Protein AF-A0A4S3KVY4-F1 (afdb_monomer_lite)

Sequence (83 aa):
MSNQPADDIRDASLRVAKSYRDALKAYAAIHSRPLYDVTNEAIEAYLKMQGYGDLSKAIRSRSGGSGTAAPKKRAAKKATRRS

Structure (mmCIF, N/CA/C/O backbone):
data_AF-A0A4S3KVY4-F1
#
_entry.id   AF-A0A4S3KVY4-F1
#
loop_
_atom_site.group_PDB
_atom_site.id
_atom_site.type_symbol
_atom_site.label_atom_id
_atom_site.label_alt_id
_atom_site.label_comp_id
_atom_site.label_asym_id
_atom_site.label_entity_id
_atom_site.label_seq_id
_atom_site.pdbx_PDB_ins_code
_atom_site.Cartn_x
_atom_site.Cartn_y
_atom_site.Cartn_z
_atom_site.occupancy
_atom_site.B_iso_or_equiv
_atom_site.auth_seq_id
_atom_site.auth_comp_id
_atom_site.auth_asym_id
_atom_site.auth_atom_id
_atom_site.pdbx_PDB_model_num
ATOM 1 N N . MET A 1 1 ? -18.902 -23.751 -17.838 1.00 38.41 1 MET A N 1
ATOM 2 C CA . MET A 1 1 ? -17.488 -23.565 -17.459 1.00 38.41 1 MET A CA 1
ATOM 3 C C . MET A 1 1 ? -17.406 -22.436 -16.435 1.00 38.41 1 MET A C 1
ATOM 5 O O . MET A 1 1 ? -18.045 -21.420 -16.655 1.00 38.41 1 MET A O 1
ATOM 9 N N . SER A 1 2 ? -16.708 -22.690 -15.319 1.00 42.16 2 SER A N 1
ATOM 10 C CA . SER A 1 2 ? -16.184 -21.747 -14.301 1.00 42.16 2 SER A CA 1
ATOM 11 C C . SER A 1 2 ? -17.089 -20.613 -13.788 1.00 42.16 2 SER A C 1
ATOM 13 O O . SER A 1 2 ? -17.069 -19.495 -14.283 1.00 42.16 2 SER A O 1
ATOM 15 N N . ASN A 1 3 ? -17.788 -20.911 -12.690 1.00 53.56 3 ASN A N 1
ATOM 16 C CA . ASN A 1 3 ? -18.270 -19.943 -11.708 1.00 53.56 3 ASN A CA 1
ATOM 17 C C . ASN A 1 3 ? -17.094 -19.606 -10.764 1.00 53.56 3 ASN A C 1
ATOM 19 O O . ASN A 1 3 ? -16.733 -20.452 -9.944 1.00 53.56 3 ASN A O 1
ATOM 23 N N . GLN A 1 4 ? -16.460 -18.436 -10.892 1.00 46.06 4 GLN A N 1
ATOM 24 C CA . GLN A 1 4 ? -15.448 -17.962 -9.935 1.00 46.06 4 GLN A CA 1
ATOM 25 C C . GLN A 1 4 ? -15.815 -16.556 -9.431 1.00 46.06 4 GLN A C 1
ATOM 27 O O . GLN A 1 4 ? -15.788 -15.615 -10.216 1.00 46.06 4 GLN A O 1
ATOM 32 N N . PRO A 1 5 ? -16.093 -16.372 -8.126 1.00 47.94 5 PRO A N 1
ATOM 33 C CA . PRO A 1 5 ? -16.230 -15.057 -7.493 1.00 47.94 5 PRO A CA 1
ATOM 34 C C . PRO A 1 5 ? -14.854 -14.392 -7.269 1.00 47.94 5 PRO A C 1
ATOM 36 O O . PRO A 1 5 ? -14.584 -13.852 -6.201 1.00 47.94 5 PRO A O 1
ATOM 39 N N . ALA A 1 6 ? -13.947 -14.499 -8.245 1.00 50.69 6 ALA A N 1
ATOM 40 C CA . ALA A 1 6 ? -12.610 -13.907 -8.184 1.00 50.69 6 ALA A CA 1
ATOM 41 C C . ALA A 1 6 ? -12.612 -12.437 -8.641 1.00 50.69 6 ALA A C 1
ATOM 43 O O . ALA A 1 6 ? -11.797 -11.652 -8.167 1.00 50.69 6 ALA A O 1
ATOM 44 N N . ASP A 1 7 ? -13.575 -12.052 -9.483 1.00 46.31 7 ASP A N 1
ATOM 45 C CA . ASP A 1 7 ? -13.693 -10.692 -10.030 1.00 46.31 7 ASP A CA 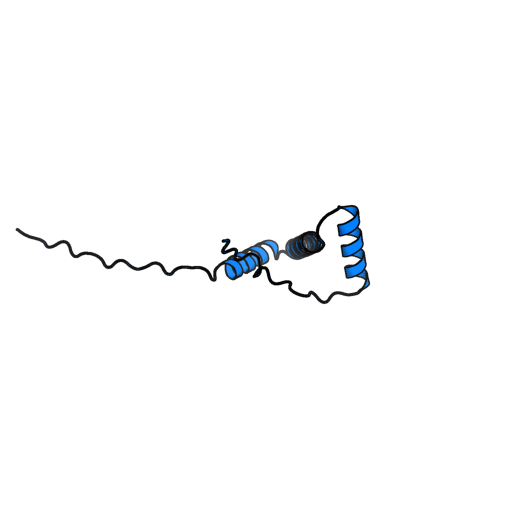1
ATOM 46 C C . ASP A 1 7 ? -14.289 -9.674 -9.035 1.00 46.31 7 ASP A C 1
ATOM 48 O O . ASP A 1 7 ? -14.251 -8.470 -9.271 1.00 46.31 7 ASP A O 1
ATOM 52 N N . ASP A 1 8 ? -14.803 -10.137 -7.888 1.00 51.66 8 ASP A N 1
ATOM 53 C CA . ASP A 1 8 ? -15.349 -9.289 -6.816 1.00 51.66 8 ASP A CA 1
ATOM 54 C C . ASP A 1 8 ? -14.314 -8.938 -5.727 1.00 51.66 8 ASP A C 1
ATOM 56 O O . ASP A 1 8 ? -14.649 -8.322 -4.708 1.00 51.66 8 ASP A O 1
ATOM 60 N N . ILE A 1 9 ? -13.031 -9.269 -5.929 1.00 55.72 9 ILE A N 1
ATOM 61 C CA . ILE A 1 9 ? -11.925 -8.672 -5.163 1.00 55.72 9 ILE A CA 1
ATOM 62 C C . ILE A 1 9 ? -11.725 -7.262 -5.718 1.00 55.72 9 ILE A C 1
ATOM 64 O O . ILE A 1 9 ? -10.827 -6.991 -6.504 1.00 55.72 9 ILE A O 1
ATOM 68 N N . ARG A 1 10 ? -12.651 -6.372 -5.369 1.00 55.66 10 ARG A N 1
ATOM 69 C CA . ARG A 1 10 ? -12.725 -5.011 -5.896 1.00 55.66 10 ARG A CA 1
ATOM 70 C C . ARG A 1 10 ? -11.366 -4.322 -5.809 1.00 55.66 10 ARG A C 1
ATOM 72 O O . ARG A 1 10 ? -10.860 -4.106 -4.706 1.00 55.66 10 ARG A O 1
ATOM 79 N N . ASP A 1 11 ? -10.841 -3.916 -6.963 1.00 58.00 11 ASP A N 1
ATOM 80 C CA . ASP A 1 11 ? -9.733 -2.972 -7.094 1.00 58.00 11 ASP A CA 1
ATOM 81 C C . ASP A 1 11 ? -10.122 -1.641 -6.437 1.00 58.00 11 ASP A C 1
ATOM 83 O O . ASP A 1 11 ? -10.613 -0.699 -7.067 1.00 58.00 11 ASP A O 1
ATOM 87 N N . ALA A 1 12 ? -9.944 -1.550 -5.122 1.00 64.31 12 ALA A N 1
ATOM 88 C CA . ALA A 1 12 ? -10.073 -0.294 -4.418 1.00 64.31 12 ALA A CA 1
ATOM 89 C C . ALA A 1 12 ? -8.945 0.624 -4.903 1.00 64.31 12 ALA A C 1
ATOM 91 O O . ALA A 1 12 ? -7.776 0.446 -4.563 1.00 64.31 12 ALA A O 1
ATOM 92 N N . SER A 1 13 ? -9.297 1.624 -5.712 1.00 70.06 13 SER A N 1
ATOM 93 C CA . SER A 1 13 ? -8.349 2.651 -6.138 1.00 70.06 13 SER A CA 1
ATOM 94 C C . SER A 1 13 ? -7.979 3.535 -4.947 1.00 70.06 13 SER A C 1
ATOM 96 O O . SER A 1 13 ? -8.679 4.492 -4.612 1.00 70.06 13 SER A O 1
ATOM 98 N N . LEU A 1 14 ? -6.865 3.210 -4.295 1.00 79.00 14 LEU A N 1
ATOM 99 C CA . LEU A 1 14 ? -6.300 4.009 -3.214 1.00 79.00 14 LEU A CA 1
ATOM 100 C C . LEU A 1 14 ? -5.667 5.285 -3.778 1.00 79.00 14 LEU A C 1
ATOM 102 O O . LEU A 1 14 ? -4.782 5.243 -4.635 1.00 79.00 14 LEU A O 1
ATOM 106 N N . ARG A 1 15 ? -6.096 6.443 -3.269 1.00 86.12 15 ARG A N 1
ATOM 107 C CA . ARG A 1 15 ? -5.424 7.720 -3.533 1.00 86.12 15 ARG A CA 1
ATOM 108 C C . ARG A 1 15 ? -4.329 7.919 -2.492 1.00 86.12 15 ARG A C 1
ATOM 110 O O . ARG A 1 15 ? -4.618 8.057 -1.309 1.00 86.12 15 ARG A O 1
ATOM 117 N N . VAL A 1 16 ? -3.081 7.954 -2.943 1.00 85.31 16 VAL A N 1
ATOM 118 C CA . VAL A 1 16 ? -1.897 8.198 -2.108 1.00 85.31 16 VAL A CA 1
ATOM 119 C C . VAL A 1 16 ? -1.024 9.271 -2.753 1.00 85.31 16 VAL A C 1
ATOM 121 O O . VAL A 1 16 ? -1.136 9.537 -3.953 1.00 85.31 16 VAL A O 1
ATOM 124 N N . ALA A 1 17 ? -0.137 9.889 -1.975 1.00 94.44 17 ALA A N 1
ATOM 125 C CA . ALA A 1 17 ? 0.832 10.825 -2.533 1.00 94.44 17 ALA A CA 1
ATOM 126 C C . ALA A 1 17 ? 1.777 10.123 -3.533 1.00 94.44 17 ALA A C 1
ATOM 128 O O . ALA A 1 17 ? 2.126 8.949 -3.379 1.00 94.44 17 ALA A O 1
ATOM 129 N N . LYS A 1 18 ? 2.187 10.861 -4.576 1.00 92.88 18 LYS A N 1
ATOM 130 C CA . LY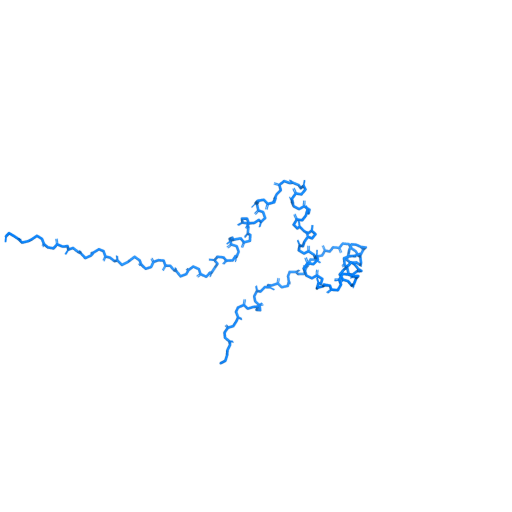S A 1 18 ? 2.968 10.342 -5.715 1.00 92.88 18 LYS A CA 1
ATOM 131 C C . LYS A 1 18 ? 4.240 9.611 -5.278 1.00 92.88 18 LYS A C 1
ATOM 133 O O . LYS A 1 18 ? 4.508 8.525 -5.780 1.00 92.88 18 LYS A O 1
ATOM 138 N N . SER A 1 19 ? 4.977 10.183 -4.327 1.00 94.81 19 SER A N 1
ATOM 139 C CA . SER A 1 19 ? 6.214 9.603 -3.793 1.00 94.81 19 SER A CA 1
ATOM 140 C C . SER A 1 19 ? 6.000 8.199 -3.222 1.00 94.81 19 SER A C 1
ATOM 142 O O . SER A 1 19 ? 6.742 7.284 -3.564 1.00 94.81 19 SER A O 1
ATOM 144 N N . TYR A 1 20 ? 4.948 7.997 -2.423 1.00 93.88 20 TYR A N 1
ATOM 145 C CA . TYR A 1 20 ? 4.626 6.687 -1.849 1.00 93.88 20 TYR A CA 1
ATOM 146 C C . TYR A 1 20 ? 4.213 5.678 -2.912 1.00 93.88 20 TYR A C 1
ATOM 148 O O . TYR A 1 20 ? 4.654 4.534 -2.878 1.00 93.88 20 TYR A O 1
ATOM 156 N N . ARG A 1 21 ? 3.403 6.099 -3.888 1.00 93.25 21 ARG A N 1
ATOM 157 C CA . ARG A 1 21 ? 3.019 5.226 -5.001 1.00 93.25 21 ARG A CA 1
ATOM 158 C C . ARG A 1 21 ? 4.244 4.739 -5.773 1.00 93.25 21 ARG A C 1
ATOM 160 O O . ARG A 1 21 ? 4.328 3.560 -6.100 1.00 93.25 21 ARG A O 1
ATOM 167 N N . ASP A 1 22 ? 5.164 5.645 -6.085 1.00 95.19 22 ASP A N 1
ATOM 168 C CA . ASP A 1 22 ? 6.350 5.326 -6.875 1.00 95.19 22 ASP A CA 1
ATOM 169 C C . ASP A 1 22 ? 7.319 4.433 -6.063 1.00 95.19 22 ASP A C 1
ATOM 171 O O . ASP A 1 22 ? 7.858 3.471 -6.609 1.00 95.19 22 ASP A O 1
ATOM 175 N N . ALA A 1 23 ? 7.434 4.646 -4.745 1.00 94.75 23 ALA A N 1
ATOM 176 C CA . ALA A 1 23 ? 8.182 3.764 -3.842 1.00 94.75 23 ALA A CA 1
ATOM 177 C C . ALA A 1 23 ? 7.587 2.345 -3.759 1.00 94.75 23 ALA A C 1
ATOM 179 O O . ALA A 1 23 ? 8.318 1.363 -3.876 1.00 94.75 23 ALA A O 1
ATOM 180 N N . LEU A 1 24 ? 6.262 2.219 -3.619 1.00 93.88 24 LEU A N 1
ATOM 181 C CA . LEU A 1 24 ? 5.576 0.919 -3.581 1.00 93.88 24 LEU A CA 1
ATOM 182 C C . LEU A 1 24 ? 5.727 0.163 -4.906 1.00 93.88 24 LEU A C 1
ATOM 184 O O . LEU A 1 24 ? 5.950 -1.046 -4.906 1.00 93.88 24 LEU A O 1
ATOM 188 N N . LYS A 1 25 ? 5.670 0.878 -6.038 1.00 94.00 25 LYS A N 1
ATOM 189 C CA . LYS A 1 25 ? 5.947 0.311 -7.366 1.00 94.00 25 LYS A CA 1
ATOM 190 C C . LYS A 1 25 ? 7.381 -0.194 -7.485 1.00 94.00 25 LYS A C 1
ATOM 192 O O . LYS A 1 25 ? 7.583 -1.301 -7.976 1.00 94.00 25 LYS A O 1
ATOM 197 N N . ALA A 1 26 ? 8.359 0.592 -7.036 1.00 96.50 26 ALA A N 1
ATOM 198 C CA . ALA A 1 26 ? 9.761 0.188 -7.057 1.00 96.50 26 ALA A CA 1
ATOM 199 C C . ALA A 1 26 ? 9.994 -1.057 -6.190 1.00 96.50 26 ALA A C 1
ATOM 201 O O . ALA A 1 26 ? 10.614 -2.011 -6.646 1.00 96.50 26 ALA A O 1
ATOM 202 N N . TYR A 1 27 ? 9.428 -1.089 -4.981 1.00 95.44 27 TYR A N 1
ATOM 203 C CA . TYR A 1 27 ? 9.506 -2.248 -4.095 1.00 95.44 27 TYR A CA 1
ATOM 204 C C . TYR A 1 27 ? 8.874 -3.498 -4.726 1.00 95.44 27 TYR A C 1
ATOM 206 O O . TYR A 1 27 ? 9.498 -4.555 -4.767 1.00 95.44 27 TYR A O 1
ATOM 214 N N . ALA A 1 28 ? 7.671 -3.377 -5.293 1.00 95.38 28 ALA A N 1
ATOM 215 C CA . ALA A 1 28 ? 7.009 -4.476 -5.995 1.00 95.38 28 ALA A CA 1
ATOM 216 C C . ALA A 1 28 ? 7.859 -5.032 -7.150 1.00 95.38 28 ALA A C 1
ATOM 218 O O . ALA A 1 28 ? 7.986 -6.249 -7.288 1.00 95.38 28 ALA A O 1
ATOM 219 N N . ALA A 1 29 ? 8.500 -4.149 -7.923 1.00 96.12 29 ALA A N 1
ATOM 220 C CA . ALA A 1 29 ? 9.403 -4.537 -9.002 1.00 96.12 29 ALA A CA 1
ATOM 221 C C . ALA A 1 29 ? 10.664 -5.253 -8.487 1.00 96.12 29 ALA A C 1
ATOM 223 O O . ALA A 1 29 ? 11.015 -6.305 -9.014 1.00 96.12 29 ALA A O 1
ATOM 224 N N . ILE A 1 30 ? 11.307 -4.736 -7.431 1.00 96.69 30 ILE A N 1
ATOM 225 C CA . ILE A 1 30 ? 12.499 -5.348 -6.809 1.00 96.69 30 ILE A CA 1
ATOM 226 C C . ILE A 1 30 ? 12.188 -6.760 -6.304 1.00 96.69 30 ILE A C 1
ATOM 228 O O . ILE A 1 30 ? 12.972 -7.684 -6.503 1.00 96.69 30 ILE A O 1
ATOM 232 N N . HIS A 1 31 ? 11.028 -6.936 -5.675 1.00 94.62 31 HIS A N 1
ATOM 233 C CA . HIS A 1 31 ? 10.629 -8.209 -5.083 1.00 94.62 31 HIS A CA 1
ATOM 234 C C . HIS A 1 31 ? 9.897 -9.142 -6.057 1.00 94.62 31 HIS A C 1
ATOM 236 O O . HIS A 1 31 ? 9.541 -10.248 -5.664 1.00 94.62 31 HIS A O 1
ATOM 242 N N . SER A 1 32 ? 9.689 -8.734 -7.317 1.00 94.50 32 SER A N 1
ATOM 243 C CA . SER A 1 32 ? 8.946 -9.502 -8.331 1.00 94.50 32 SER A CA 1
ATOM 244 C C . SER A 1 32 ? 7.546 -9.935 -7.864 1.00 94.50 32 SER A C 1
ATOM 246 O O . SER A 1 32 ? 7.102 -11.048 -8.143 1.00 94.50 32 SER A O 1
ATOM 248 N N . ARG A 1 33 ? 6.844 -9.061 -7.127 1.00 93.31 33 ARG A N 1
ATOM 249 C CA . ARG A 1 33 ? 5.497 -9.322 -6.585 1.00 93.31 33 ARG A CA 1
ATOM 250 C C . ARG A 1 33 ? 4.464 -8.347 -7.162 1.00 93.31 33 ARG A C 1
ATOM 252 O O . ARG A 1 33 ? 4.824 -7.227 -7.530 1.00 93.31 33 ARG A O 1
ATOM 259 N N . PRO A 1 34 ? 3.175 -8.725 -7.220 1.00 91.38 34 PRO A N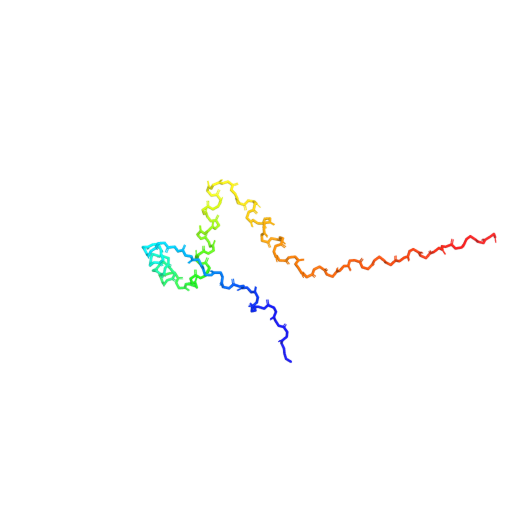 1
ATOM 260 C CA . PRO A 1 34 ? 2.106 -7.809 -7.602 1.00 91.38 34 PRO A CA 1
ATOM 261 C C . PRO A 1 34 ? 2.037 -6.594 -6.670 1.00 91.38 34 PRO A C 1
ATOM 263 O O . PRO A 1 34 ? 2.165 -6.721 -5.451 1.00 91.38 34 PRO A O 1
ATOM 266 N N . LEU A 1 35 ? 1.764 -5.411 -7.234 1.00 90.38 35 LEU A N 1
ATOM 267 C CA . LEU A 1 35 ? 1.608 -4.180 -6.449 1.00 90.38 35 LEU A CA 1
ATOM 268 C C . LEU A 1 35 ? 0.505 -4.316 -5.387 1.00 90.38 35 LEU A C 1
ATOM 270 O O . LEU A 1 35 ? 0.668 -3.804 -4.286 1.00 90.38 35 LEU A O 1
ATOM 274 N N . TYR A 1 36 ? -0.574 -5.038 -5.701 1.00 88.75 36 TYR A N 1
ATOM 275 C CA . TYR A 1 36 ? -1.674 -5.333 -4.779 1.00 88.75 36 TYR A CA 1
ATOM 276 C C . TYR A 1 36 ? -1.184 -5.990 -3.481 1.00 88.75 36 TYR A C 1
ATOM 278 O O . TYR A 1 36 ? -1.444 -5.476 -2.391 1.00 88.75 36 TYR A O 1
ATOM 286 N N . ASP A 1 37 ? -0.401 -7.064 -3.590 1.00 89.12 37 ASP A N 1
ATOM 287 C CA . ASP A 1 37 ? 0.121 -7.798 -2.433 1.00 89.12 37 ASP A CA 1
ATOM 288 C C . ASP A 1 37 ? 1.009 -6.908 -1.566 1.00 89.12 37 ASP A C 1
ATOM 290 O O . ASP A 1 37 ? 0.839 -6.850 -0.350 1.00 89.12 37 ASP A O 1
ATOM 294 N N . VAL A 1 38 ? 1.906 -6.151 -2.204 1.00 92.25 38 VAL A N 1
ATOM 295 C CA . VAL A 1 38 ? 2.797 -5.204 -1.521 1.00 92.25 38 VAL A CA 1
ATOM 296 C C . VAL A 1 38 ? 2.000 -4.120 -0.799 1.00 92.25 38 VAL A C 1
ATOM 298 O O . VAL A 1 38 ? 2.301 -3.783 0.346 1.00 92.25 38 VAL A O 1
ATOM 301 N N . THR A 1 39 ? 0.966 -3.573 -1.443 1.00 90.62 39 THR A N 1
ATOM 302 C CA . THR A 1 39 ? 0.119 -2.547 -0.825 1.00 90.62 39 THR A CA 1
ATOM 303 C C . THR A 1 39 ? -0.670 -3.097 0.356 1.00 90.62 39 THR A C 1
ATOM 305 O O . THR A 1 39 ? -0.755 -2.429 1.384 1.00 90.62 39 THR A O 1
ATOM 308 N N . ASN A 1 40 ? -1.189 -4.322 0.257 1.00 89.25 40 ASN A N 1
ATOM 309 C CA . ASN A 1 40 ? -1.908 -4.962 1.353 1.00 89.25 40 ASN A CA 1
ATOM 310 C C . ASN A 1 40 ? -0.993 -5.237 2.541 1.00 89.25 40 ASN A C 1
ATOM 312 O O . ASN A 1 40 ? -1.362 -4.934 3.671 1.00 89.25 40 ASN A O 1
ATOM 316 N N . GLU A 1 41 ? 0.208 -5.752 2.289 1.00 90.56 41 GLU A N 1
ATOM 317 C CA . GLU A 1 41 ? 1.203 -6.006 3.329 1.00 90.56 41 GLU A CA 1
ATOM 318 C C . GLU A 1 41 ? 1.597 -4.707 4.047 1.00 90.56 41 GLU A C 1
ATOM 320 O O . GLU A 1 41 ? 1.618 -4.653 5.278 1.00 90.56 41 GLU A O 1
ATOM 325 N N . ALA A 1 42 ? 1.809 -3.621 3.297 1.00 90.50 42 ALA A N 1
ATOM 326 C CA . ALA A 1 42 ? 2.106 -2.309 3.867 1.00 90.50 42 ALA A CA 1
ATOM 327 C C . ALA A 1 42 ? 0.949 -1.762 4.726 1.00 90.50 42 ALA A C 1
ATOM 329 O O . ALA A 1 42 ? 1.182 -1.219 5.809 1.00 90.50 42 ALA A O 1
ATOM 330 N N . ILE A 1 43 ? -0.301 -1.927 4.276 1.00 88.69 43 ILE A N 1
ATOM 331 C CA . ILE A 1 43 ? -1.495 -1.524 5.035 1.00 88.69 43 ILE A CA 1
ATOM 332 C C . ILE A 1 43 ? -1.616 -2.345 6.321 1.00 88.69 43 ILE A C 1
ATOM 334 O O . ILE A 1 43 ? -1.853 -1.785 7.390 1.00 88.69 43 ILE A O 1
ATOM 338 N N . GLU A 1 44 ? -1.429 -3.661 6.247 1.00 89.38 44 GLU A N 1
ATOM 339 C CA . GLU A 1 44 ? -1.469 -4.535 7.419 1.00 89.38 44 GLU A CA 1
ATOM 340 C C . GLU A 1 44 ? -0.385 -4.184 8.436 1.00 89.38 44 GLU A C 1
ATOM 342 O O . GLU A 1 44 ? -0.672 -4.097 9.633 1.00 89.38 44 GLU A O 1
ATOM 347 N N . ALA A 1 45 ? 0.842 -3.945 7.969 1.00 90.12 45 ALA A N 1
ATOM 348 C CA . ALA A 1 45 ? 1.954 -3.534 8.815 1.00 90.12 45 ALA A CA 1
ATOM 349 C C . ALA A 1 45 ? 1.647 -2.210 9.527 1.00 90.12 45 ALA A C 1
ATOM 351 O O . ALA A 1 45 ? 1.802 -2.118 10.746 1.00 90.12 45 ALA A O 1
ATOM 352 N N . TYR A 1 46 ? 1.130 -1.217 8.798 1.00 89.19 46 TYR A N 1
ATOM 353 C CA . TYR A 1 46 ? 0.724 0.064 9.372 1.00 89.19 46 TYR A CA 1
ATOM 354 C C . TYR A 1 46 ? -0.367 -0.100 10.437 1.00 89.19 46 TYR A C 1
ATOM 356 O O . TYR A 1 46 ? -0.233 0.398 11.555 1.00 89.19 46 TYR A O 1
ATOM 364 N N . LEU A 1 47 ? -1.431 -0.844 10.132 1.00 87.38 47 LEU A N 1
ATOM 365 C CA . LEU A 1 47 ? -2.535 -1.053 11.069 1.00 87.38 47 LEU A CA 1
ATOM 366 C C . LEU A 1 47 ? -2.084 -1.833 12.306 1.00 87.38 47 LEU A C 1
ATOM 368 O O . LEU A 1 47 ? -2.529 -1.534 13.411 1.00 87.38 47 LEU A O 1
ATOM 372 N N . LYS A 1 48 ? -1.156 -2.783 12.156 1.00 89.19 48 LYS A N 1
ATOM 373 C CA . LYS A 1 48 ? -0.539 -3.482 13.287 1.00 89.19 48 LYS A CA 1
ATOM 374 C C . LYS A 1 48 ? 0.281 -2.533 14.163 1.00 89.19 48 LYS A C 1
ATOM 376 O O . LYS A 1 48 ? 0.144 -2.599 15.381 1.00 89.19 48 LYS A O 1
ATOM 381 N N . MET A 1 49 ? 1.079 -1.641 13.569 1.00 89.94 49 MET A N 1
ATOM 382 C CA . MET A 1 49 ? 1.849 -0.633 14.314 1.00 89.94 49 MET A CA 1
ATOM 383 C C . MET A 1 49 ? 0.954 0.302 15.134 1.00 89.94 49 MET A C 1
ATOM 385 O O . MET A 1 49 ? 1.343 0.716 16.219 1.00 89.94 49 MET A O 1
ATOM 389 N N . GLN A 1 50 ? -0.249 0.599 14.643 1.00 89.12 50 GLN A N 1
ATOM 390 C CA . GLN A 1 50 ? -1.226 1.443 15.337 1.00 89.12 50 GLN A CA 1
ATOM 391 C C . GLN A 1 50 ? -2.119 0.671 16.332 1.00 89.12 50 GLN A C 1
ATOM 393 O O . GLN A 1 50 ? -3.039 1.244 16.907 1.00 89.12 50 GLN A O 1
ATOM 398 N N . GLY A 1 51 ? -1.895 -0.635 16.528 1.00 87.19 51 GLY A N 1
ATOM 399 C CA . GLY A 1 51 ? -2.719 -1.473 17.410 1.00 87.19 51 GLY A CA 1
ATOM 400 C C . GLY A 1 51 ? -4.072 -1.901 16.818 1.00 87.19 51 GLY A C 1
ATOM 401 O O . GLY A 1 51 ? -4.870 -2.537 17.499 1.00 87.19 51 GLY A O 1
ATOM 402 N N . TYR A 1 52 ? -4.333 -1.624 15.538 1.00 84.00 52 TYR A N 1
ATOM 403 C CA . TYR A 1 52 ? -5.571 -1.979 14.826 1.00 84.00 52 TYR A CA 1
ATOM 404 C C . TYR A 1 52 ? -5.513 -3.330 14.094 1.00 84.00 52 TYR A C 1
ATOM 406 O O . TYR A 1 52 ? -6.397 -3.643 13.289 1.00 84.00 52 TYR A O 1
ATOM 414 N N . GLY A 1 53 ? -4.488 -4.150 14.340 1.00 75.44 53 GLY A N 1
ATOM 415 C CA . GLY A 1 53 ? -4.285 -5.422 13.635 1.00 75.44 53 GLY A CA 1
ATOM 416 C C . GLY A 1 53 ? -5.503 -6.358 13.694 1.00 75.44 53 GLY A C 1
ATOM 417 O O . GLY A 1 53 ? -5.917 -6.907 12.669 1.00 75.44 53 GLY A O 1
ATOM 418 N N . ASP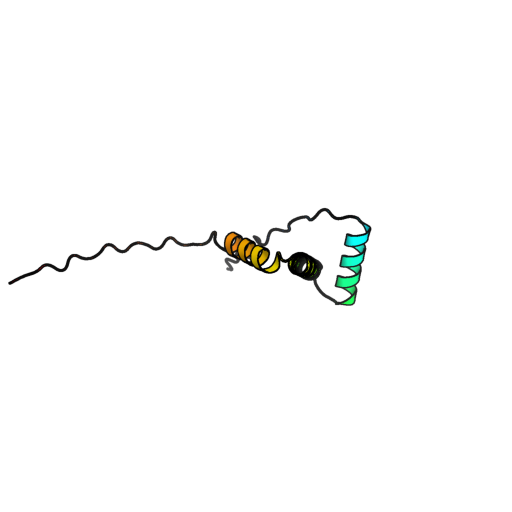 A 1 54 ? -6.134 -6.477 14.865 1.00 74.94 54 ASP A N 1
ATOM 419 C CA . ASP A 1 54 ? -7.295 -7.356 15.065 1.00 74.94 54 ASP A CA 1
ATOM 420 C C . ASP A 1 54 ? -8.590 -6.771 14.491 1.00 74.94 54 ASP A C 1
ATOM 422 O O . ASP A 1 54 ? -9.404 -7.496 13.913 1.00 74.94 54 ASP A O 1
ATOM 426 N N . LEU A 1 55 ? -8.748 -5.444 14.546 1.00 74.62 55 LEU A N 1
ATOM 427 C CA . LEU A 1 55 ? -9.882 -4.745 13.938 1.00 74.62 55 LEU A CA 1
ATOM 428 C C . LEU A 1 55 ? -9.893 -4.926 12.414 1.00 74.62 55 LEU A C 1
ATOM 430 O O . LEU A 1 55 ? -10.942 -5.159 11.816 1.00 74.62 55 LEU A O 1
ATOM 434 N N . SER A 1 56 ? -8.716 -4.892 11.794 1.00 69.81 56 SER A N 1
ATOM 435 C CA . SER A 1 56 ? -8.533 -5.046 10.346 1.00 69.81 56 SER A CA 1
ATOM 436 C C . SER A 1 56 ? -8.920 -6.447 9.866 1.00 69.81 56 SER A C 1
ATOM 438 O O . SER A 1 56 ? -9.617 -6.607 8.860 1.00 69.81 56 SER A O 1
ATOM 440 N N . LYS A 1 57 ? -8.534 -7.483 10.624 1.00 75.94 57 LYS A N 1
ATOM 441 C CA . LYS A 1 57 ? -8.971 -8.868 10.378 1.00 75.94 57 LYS A CA 1
ATOM 442 C C . LYS A 1 57 ? -10.481 -9.017 10.555 1.00 75.94 57 LYS A C 1
ATOM 444 O O . LYS A 1 57 ? -11.126 -9.636 9.714 1.00 75.94 57 LYS A O 1
ATOM 449 N N . ALA A 1 58 ? -11.044 -8.406 11.598 1.00 73.88 58 ALA A N 1
ATOM 450 C CA . ALA A 1 58 ? -12.477 -8.446 11.870 1.00 73.88 58 ALA A CA 1
ATOM 451 C C . ALA A 1 58 ? -13.315 -7.725 10.797 1.00 73.88 58 ALA A C 1
ATOM 453 O O . ALA A 1 58 ? -14.429 -8.143 10.498 1.00 73.88 58 ALA A O 1
ATOM 454 N N . ILE A 1 59 ? -12.806 -6.646 10.196 1.00 74.19 59 ILE A N 1
ATOM 455 C CA . ILE A 1 59 ? -13.481 -5.963 9.083 1.00 74.19 59 ILE A CA 1
ATOM 456 C C . ILE A 1 59 ? -13.482 -6.847 7.830 1.00 74.19 59 ILE A C 1
ATOM 458 O O . ILE A 1 59 ? -14.528 -6.996 7.202 1.00 74.19 59 ILE A O 1
ATOM 462 N N . ARG A 1 60 ? -12.353 -7.489 7.501 1.00 74.31 60 ARG A N 1
ATOM 463 C CA . ARG A 1 60 ? -12.249 -8.375 6.328 1.00 74.31 60 ARG A CA 1
ATOM 464 C C . ARG A 1 60 ? -13.077 -9.649 6.450 1.00 74.31 60 ARG A C 1
ATOM 466 O O . ARG A 1 60 ? -13.695 -10.071 5.477 1.00 74.31 60 ARG A O 1
ATOM 473 N N . SER A 1 61 ? -13.145 -10.241 7.642 1.00 72.75 61 SER A N 1
ATOM 474 C CA . SER A 1 61 ? -14.016 -11.398 7.874 1.00 72.75 61 SER A CA 1
ATOM 475 C C .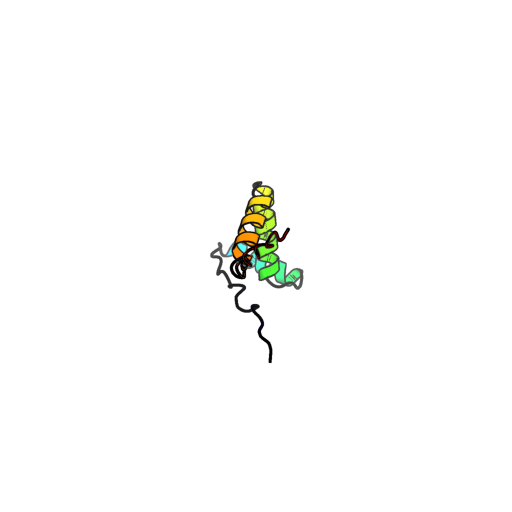 SER A 1 61 ? -15.498 -11.038 7.742 1.00 72.75 61 SER A C 1
ATOM 477 O O . SER A 1 61 ? -16.285 -11.853 7.268 1.00 72.75 61 SER A O 1
ATOM 479 N N . ARG A 1 62 ? -15.882 -9.800 8.086 1.00 67.44 62 ARG A N 1
ATOM 480 C CA . ARG A 1 62 ? -17.239 -9.286 7.852 1.00 67.44 62 ARG A CA 1
ATOM 481 C C . ARG A 1 62 ? -17.513 -8.985 6.378 1.00 67.44 62 ARG A C 1
ATOM 483 O O . ARG A 1 62 ? -18.611 -9.276 5.915 1.00 67.44 62 ARG A O 1
ATOM 490 N N . SER A 1 63 ? -16.544 -8.448 5.631 1.00 63.09 63 SER A N 1
ATOM 491 C CA . SER A 1 63 ? -16.719 -8.179 4.195 1.00 63.09 63 SER A CA 1
ATOM 492 C C . SER A 1 63 ? -16.737 -9.452 3.342 1.00 63.09 63 SER A C 1
ATOM 494 O O . SER A 1 63 ? -17.410 -9.475 2.321 1.00 63.09 63 SER A O 1
ATOM 496 N N . GLY A 1 64 ? -16.066 -10.527 3.773 1.00 56.84 64 GLY A N 1
ATOM 497 C CA . GLY A 1 64 ? -16.135 -11.856 3.145 1.00 56.84 64 GLY A CA 1
ATOM 498 C C . GLY A 1 64 ? -17.381 -12.683 3.507 1.00 56.84 64 GLY A C 1
ATOM 499 O O . GLY A 1 64 ? -17.473 -13.845 3.123 1.00 56.84 64 GLY A O 1
ATOM 500 N N . GLY A 1 65 ? -18.327 -12.117 4.269 1.00 48.72 65 GLY A N 1
ATOM 501 C CA . GLY A 1 65 ? -19.480 -12.821 4.846 1.00 48.72 65 GLY A CA 1
ATOM 502 C C . GLY A 1 65 ? -20.823 -12.655 4.120 1.00 48.72 65 GLY A C 1
ATOM 503 O O . GLY A 1 65 ? -21.826 -13.199 4.591 1.00 48.72 65 GLY A O 1
ATOM 504 N N . SER A 1 66 ? -20.891 -11.956 2.981 1.00 46.69 66 SER A N 1
ATOM 505 C CA . SER A 1 66 ? -22.137 -11.789 2.203 1.00 46.69 66 SER A CA 1
ATOM 506 C C . SER A 1 66 ? -22.541 -13.020 1.369 1.00 46.69 66 SER A C 1
ATOM 508 O O . SER A 1 66 ? -23.393 -12.921 0.492 1.00 46.69 66 SER A O 1
ATOM 510 N N . GLY A 1 67 ? -21.978 -14.195 1.672 1.00 49.66 67 GLY A N 1
ATOM 511 C CA . GLY A 1 67 ? -22.390 -15.500 1.143 1.00 49.66 67 GLY A CA 1
ATOM 512 C C . GLY A 1 67 ? -23.015 -16.427 2.192 1.00 49.66 67 GLY A C 1
ATOM 513 O O . GLY A 1 67 ? -23.040 -17.641 1.994 1.00 49.66 67 GLY A O 1
ATOM 514 N N . THR A 1 68 ? -23.490 -15.907 3.330 1.00 49.91 68 THR A N 1
ATOM 515 C CA . THR A 1 68 ? -24.179 -16.727 4.337 1.00 49.91 68 THR A CA 1
ATOM 516 C C . THR A 1 68 ? -25.541 -17.185 3.813 1.00 49.91 68 THR A C 1
ATOM 518 O O . THR A 1 68 ? -26.568 -16.531 3.983 1.00 49.91 68 THR A O 1
ATOM 521 N N . ALA A 1 69 ? -25.559 -18.363 3.184 1.00 50.44 69 ALA A N 1
ATOM 522 C CA . ALA A 1 69 ? -26.761 -19.169 3.063 1.00 50.44 69 ALA A CA 1
ATOM 523 C C . ALA A 1 69 ? -27.380 -19.305 4.462 1.00 50.44 69 ALA A C 1
ATOM 525 O O . ALA A 1 69 ? -26.786 -19.891 5.370 1.00 50.44 69 ALA A O 1
ATOM 526 N N . ALA A 1 70 ? -28.553 -18.700 4.639 1.00 53.97 70 ALA A N 1
ATOM 527 C CA . ALA A 1 70 ? -29.294 -18.715 5.887 1.00 53.97 70 ALA A CA 1
ATOM 528 C C . ALA A 1 70 ? -29.420 -20.153 6.426 1.00 53.97 70 ALA A C 1
ATOM 530 O O . ALA A 1 70 ? -29.742 -21.066 5.653 1.00 53.97 70 ALA A O 1
ATOM 531 N N . PRO A 1 71 ? -29.233 -20.392 7.737 1.00 52.66 71 PRO A N 1
ATOM 532 C CA . PRO A 1 71 ? -29.531 -21.692 8.308 1.00 52.6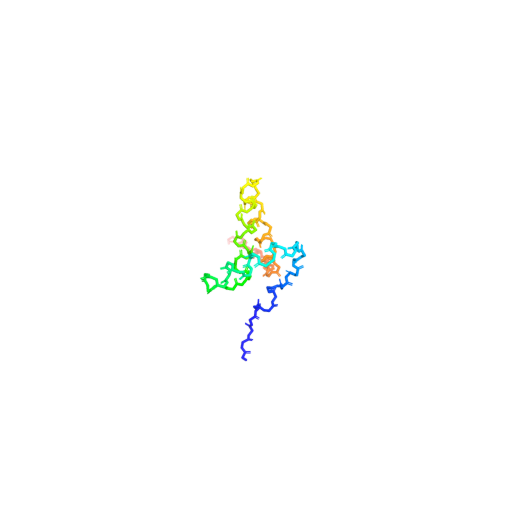6 71 PRO A CA 1
ATOM 533 C C . PRO A 1 71 ? -31.036 -21.930 8.158 1.00 52.66 71 PRO A C 1
ATOM 535 O O . PRO A 1 71 ? -31.853 -21.316 8.849 1.00 52.66 71 PRO A O 1
ATOM 538 N N . LYS A 1 72 ? -31.425 -22.821 7.235 1.00 58.72 72 LYS A N 1
ATOM 539 C CA . LYS A 1 72 ? -32.795 -23.336 7.159 1.00 58.72 72 LYS A CA 1
ATOM 540 C C . LYS A 1 72 ? -33.091 -24.009 8.497 1.00 58.72 72 LYS A C 1
ATOM 542 O O . LYS A 1 72 ? -32.676 -25.144 8.723 1.00 58.72 72 LYS A O 1
ATOM 547 N N . LYS A 1 73 ? -33.812 -23.312 9.382 1.00 59.66 73 LYS A N 1
ATOM 548 C CA . LYS A 1 73 ? -34.439 -23.902 10.568 1.00 59.66 73 LYS A CA 1
ATOM 549 C C . LYS A 1 73 ? -35.361 -25.023 10.085 1.00 59.66 73 LYS A C 1
ATOM 551 O O . LYS A 1 73 ? -36.492 -24.774 9.678 1.00 59.66 73 LYS A O 1
ATOM 556 N N . ARG A 1 74 ? -34.872 -26.264 10.071 1.00 53.16 74 ARG A N 1
ATOM 557 C CA . ARG A 1 74 ? -35.731 -27.435 9.902 1.00 53.16 74 ARG A CA 1
ATOM 558 C C . ARG A 1 74 ? -36.542 -27.568 11.184 1.00 53.16 74 ARG A C 1
ATOM 560 O O . ARG A 1 74 ? -35.995 -27.841 12.247 1.00 53.16 74 ARG A O 1
ATOM 567 N N . ALA A 1 75 ? -37.833 -27.276 11.061 1.00 58.72 75 ALA A N 1
ATOM 568 C CA . ALA A 1 75 ? -38.815 -27.357 12.126 1.00 58.72 75 ALA A CA 1
ATOM 569 C C . ALA A 1 75 ? -38.768 -28.725 12.826 1.00 58.72 75 ALA A C 1
ATOM 571 O O . ALA A 1 75 ? -38.677 -29.772 12.180 1.00 58.72 75 ALA A O 1
ATOM 572 N N . ALA A 1 76 ? -38.834 -28.687 14.156 1.00 60.62 76 ALA A N 1
ATOM 573 C CA . ALA A 1 76 ? -38.894 -29.853 15.019 1.00 60.62 76 ALA A CA 1
ATOM 574 C C . ALA A 1 76 ? -40.090 -30.740 14.642 1.00 60.62 76 ALA A C 1
ATOM 576 O O . ALA A 1 76 ? -41.243 -30.302 14.671 1.00 60.62 76 ALA A O 1
ATOM 577 N N . LYS A 1 77 ? -39.824 -32.007 14.307 1.00 56.03 77 LYS A N 1
ATOM 578 C CA . LYS A 1 77 ? -40.878 -33.008 14.137 1.00 56.03 77 LYS A CA 1
ATOM 579 C C . LYS A 1 77 ? -41.291 -33.492 15.528 1.00 56.03 77 LYS A C 1
ATOM 581 O O . LYS A 1 77 ? -40.539 -34.176 16.213 1.00 56.03 77 LYS A O 1
ATOM 586 N N . LYS A 1 78 ? -42.489 -33.075 15.932 1.00 57.25 78 LYS A N 1
ATOM 587 C CA . LYS A 1 78 ? -43.229 -33.483 17.131 1.00 57.25 78 LYS A CA 1
ATOM 588 C C . LYS A 1 78 ? -43.270 -35.017 17.222 1.00 57.25 78 LYS A C 1
ATOM 590 O O . LYS A 1 78 ? -43.953 -35.658 16.428 1.00 57.25 78 LYS A O 1
ATOM 595 N N . ALA A 1 79 ? -42.527 -35.598 18.164 1.00 58.19 79 ALA A N 1
ATOM 596 C CA . ALA A 1 79 ? -42.640 -37.011 18.502 1.00 58.19 79 ALA A CA 1
ATOM 597 C C . ALA A 1 79 ? -43.926 -37.207 19.317 1.00 58.19 79 ALA A C 1
ATOM 599 O O . ALA A 1 79 ? -44.042 -36.782 20.467 1.00 58.19 79 ALA A O 1
ATOM 600 N N . THR A 1 80 ? -44.925 -37.782 18.658 1.00 63.75 80 THR A N 1
ATOM 601 C CA . THR A 1 80 ? -46.199 -38.204 19.231 1.00 63.75 80 THR A CA 1
ATOM 602 C C . THR A 1 80 ? -45.958 -39.221 20.343 1.00 63.75 80 THR A C 1
ATOM 604 O O . THR A 1 80 ? -45.416 -40.295 20.098 1.00 63.75 80 THR A O 1
ATOM 607 N N . ARG A 1 81 ? -46.397 -38.888 21.562 1.00 58.88 81 ARG A N 1
ATOM 608 C CA . ARG A 1 81 ? -46.614 -39.856 22.642 1.00 58.88 81 ARG A CA 1
ATOM 609 C C . ARG A 1 81 ? -47.744 -40.787 22.201 1.00 58.88 81 ARG A C 1
ATOM 611 O O . ARG A 1 81 ? -48.834 -40.302 21.897 1.00 58.88 81 ARG A O 1
ATOM 618 N N . ARG A 1 82 ? -47.509 -42.096 22.187 1.00 55.75 82 ARG A N 1
ATOM 619 C CA . ARG A 1 82 ? -48.584 -43.081 22.296 1.00 55.75 82 ARG A CA 1
ATOM 620 C C . ARG A 1 82 ? -48.219 -44.077 23.392 1.00 55.75 82 ARG A C 1
ATOM 622 O O . ARG A 1 82 ? -47.095 -44.566 23.431 1.00 55.75 82 ARG A O 1
ATOM 629 N N . SER A 1 83 ? -49.190 -44.183 24.293 1.00 57.47 83 SER A N 1
ATOM 630 C CA . SER A 1 83 ? -49.429 -45.145 25.369 1.00 57.47 83 SER A CA 1
ATOM 631 C C . SER A 1 83 ? -49.121 -46.583 25.000 1.00 57.47 83 SER A C 1
ATOM 633 O O . SER A 1 83 ? -49.479 -46.937 23.852 1.00 57.47 83 SER A O 1
#

Organism: NCBI:txid634155

pLDDT: mean 73.99, std 17.92, range [38.41, 96.69]

Foldseek 3Di:
DDDDPPPVPDPPPDDDDPVVLVVLVVVCVVVVHDSVVSVVVVVLVVCVVVVNNVVVVVVVVVVVPPPPPDPPPPDDDDDDDDD

Secondary structure (DSSP, 8-state):
----TTTTS--------HHHHHHHHHHHHHTT--HHHHHHHHHHHHHHHTT-HHHHHHHHHHHTTTT----------------

Radius of gyration: 22.52 Å; chains: 1; bounding box: 62×56×43 Å